Protein AF-A0A6A6JME8-F1 (afdb_monomer)

Radius of gyration: 17.49 Å; Cα contacts (8 Å, |Δi|>4): 17; chains: 1; bounding box: 36×31×38 Å

Sequence (56 aa):
SQRKAASSYGIPESTLRGRLRGQQPHATAHQNQQRLTPEQEAFLVDWILDEDSHTN

Organism: Westerdykella ornata (NCBI:txid318751)

Solvent-accessible surface area (backbone atoms only — not comparable to full-atom values): 3440 Å² total; per-residue (Å²): 107,70,62,57,52,17,63,76,70,76,42,60,50,69,58,56,53,38,45,76,71,68,51,67,56,66,73,69,70,44,44,91,74,49,96,54,54,74,67,57,50,51,51,51,51,54,51,51,57,54,52,56,62,74,75,109

Foldseek 3Di:
DLVVVCVVVVHDSVVSVCVVVVNDDPCVVCQVVDPDHPVRVVVVVVVVVVVVVVVD

Mean predicted aligned error: 6.99 Å

Nearest PDB structures (foldseek):
  1xsv-assembly1_B  TM=4.012E-01  e=6.500E+00  Staphylococcus aureus

InterPro domains:
  IPR007889 DNA binding HTH domain, Psq-type [PF05225] (1-23)
  IPR009057 Homedomain-like superfamily [SSF46689] (1-38)

Secondary structure (DSSP, 8-state):
-HHHHHHHTT--HHHHHHHHTTPPPHHHHTGGGSSS-HHHHHHHHHHHHHHHHH--

pLDDT: mean 90.23, std 7.06, range [54.44, 97.06]

Structure (mmCIF, N/CA/C/O backbone):
data_AF-A0A6A6JME8-F1
#
_entry.id   AF-A0A6A6JME8-F1
#
loop_
_atom_site.group_PDB
_atom_site.id
_atom_site.type_symbol
_atom_site.label_atom_id
_atom_site.label_alt_id
_atom_site.label_comp_id
_atom_site.label_asym_id
_atom_site.label_entity_id
_atom_site.label_seq_id
_atom_site.pdbx_PDB_ins_code
_atom_site.Cartn_x
_atom_site.Cartn_y
_atom_site.Cartn_z
_atom_site.occupancy
_atom_site.B_iso_or_equiv
_atom_site.auth_seq_id
_atom_site.auth_comp_id
_atom_site.auth_asym_id
_atom_site.auth_atom_id
_atom_site.pdbx_PDB_model_num
ATOM 1 N N . SER A 1 1 ? 17.223 -14.863 -13.912 1.00 86.00 1 SER A N 1
ATOM 2 C CA . SER A 1 1 ? 16.831 -13.707 -14.748 1.00 86.00 1 SER A CA 1
ATOM 3 C C . SER A 1 1 ? 15.582 -13.061 -14.164 1.00 86.00 1 SER A C 1
ATOM 5 O O . SER A 1 1 ? 14.841 -13.740 -13.459 1.00 86.00 1 SER A O 1
ATOM 7 N N . GLN A 1 2 ? 15.329 -11.783 -14.466 1.00 88.38 2 GLN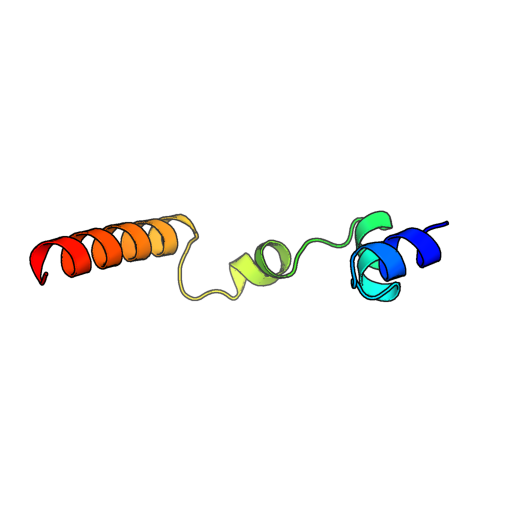 A N 1
ATOM 8 C CA . GLN A 1 2 ? 14.144 -11.042 -13.996 1.00 88.38 2 GLN A CA 1
ATOM 9 C C . GLN A 1 2 ? 12.827 -11.767 -14.345 1.00 88.38 2 GLN A C 1
ATOM 11 O O . GLN A 1 2 ? 11.951 -11.900 -13.501 1.00 88.38 2 GLN A O 1
ATOM 16 N N . ARG A 1 3 ? 12.743 -12.371 -15.540 1.00 91.06 3 ARG A N 1
ATOM 17 C CA . ARG A 1 3 ? 11.615 -13.217 -15.974 1.00 91.06 3 ARG A CA 1
ATOM 18 C C . ARG A 1 3 ? 11.378 -14.452 -1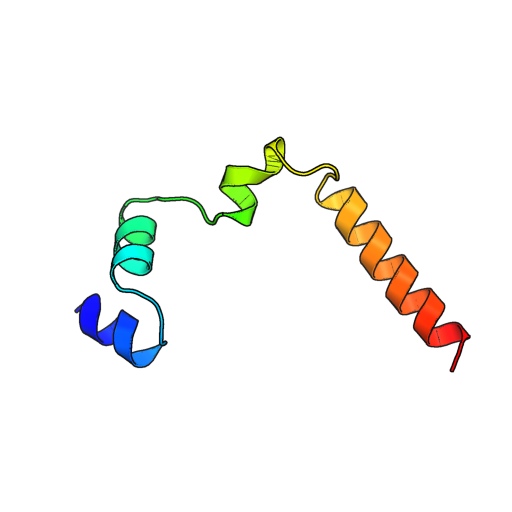5.096 1.00 91.06 3 ARG A C 1
ATOM 20 O O . ARG A 1 3 ? 10.236 -14.766 -14.788 1.00 91.06 3 ARG A O 1
ATOM 27 N N . LYS A 1 4 ? 12.445 -15.144 -14.677 1.00 93.56 4 LYS A N 1
ATOM 28 C CA . LYS A 1 4 ? 12.327 -16.321 -13.799 1.00 93.56 4 LYS A CA 1
ATOM 29 C C . LYS A 1 4 ? 11.794 -15.924 -12.421 1.00 93.56 4 LYS A C 1
AT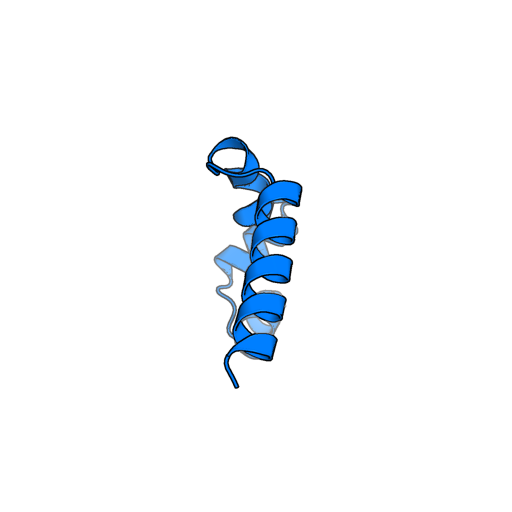OM 31 O O . LYS A 1 4 ? 10.892 -16.579 -11.925 1.00 93.56 4 LYS A O 1
ATOM 36 N N . ALA A 1 5 ? 12.296 -14.825 -11.855 1.00 91.69 5 ALA A N 1
ATOM 37 C CA . ALA A 1 5 ? 11.785 -14.288 -10.595 1.00 91.69 5 ALA A CA 1
ATOM 38 C C . ALA A 1 5 ? 10.306 -13.878 -10.712 1.00 91.69 5 ALA A C 1
ATOM 40 O O . ALA A 1 5 ? 9.491 -14.321 -9.913 1.00 91.69 5 ALA A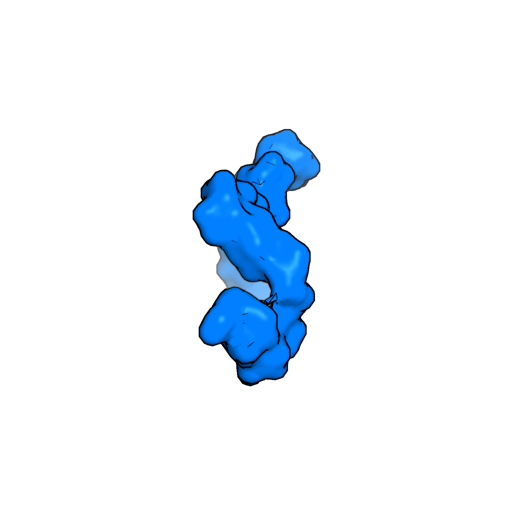 O 1
ATOM 41 N N . ALA A 1 6 ? 9.941 -13.121 -11.750 1.00 94.06 6 ALA A N 1
ATOM 42 C CA . ALA A 1 6 ? 8.553 -12.758 -12.046 1.00 94.06 6 ALA A CA 1
ATOM 43 C C . ALA A 1 6 ? 7.619 -13.986 -12.061 1.00 94.06 6 ALA A C 1
ATOM 45 O O . ALA A 1 6 ? 6.625 -14.014 -11.341 1.00 94.06 6 ALA A O 1
ATOM 46 N N . SER A 1 7 ? 7.994 -15.043 -12.788 1.00 94.44 7 SER A N 1
ATOM 47 C CA . SER A 1 7 ? 7.220 -16.289 -12.839 1.00 94.44 7 SER A CA 1
ATOM 48 C C . SER A 1 7 ? 7.144 -17.014 -11.493 1.00 94.44 7 SER A C 1
ATOM 50 O O . SER A 1 7 ? 6.080 -17.513 -11.149 1.00 94.44 7 SER A O 1
ATOM 52 N N . SER A 1 8 ? 8.245 -17.094 -10.739 1.00 96.00 8 SER A N 1
ATOM 53 C CA . SER A 1 8 ? 8.281 -17.802 -9.451 1.00 96.00 8 SER A CA 1
ATOM 54 C C . SER A 1 8 ? 7.425 -17.137 -8.374 1.00 96.00 8 SER A C 1
ATOM 56 O O . SER A 1 8 ? 6.933 -17.829 -7.492 1.00 96.00 8 SER A O 1
ATOM 58 N N . TYR A 1 9 ? 7.240 -15.818 -8.454 1.00 93.50 9 TYR A N 1
ATOM 59 C CA . TYR A 1 9 ? 6.455 -15.045 -7.487 1.00 93.50 9 TYR A CA 1
ATOM 60 C C . TYR A 1 9 ? 5.092 -14.589 -8.032 1.00 93.50 9 TYR A C 1
ATOM 62 O O . TYR A 1 9 ? 4.389 -13.848 -7.353 1.00 93.50 9 TYR A O 1
ATOM 70 N N . GLY A 1 10 ? 4.713 -14.995 -9.251 1.00 93.44 10 GLY A N 1
ATOM 71 C CA . GLY A 1 10 ? 3.443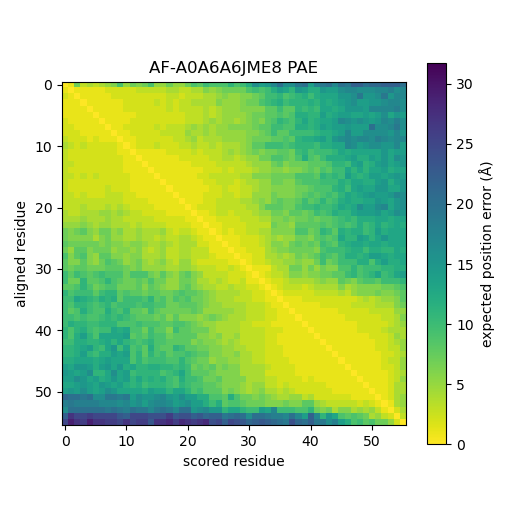 -14.597 -9.871 1.00 93.44 10 GLY A CA 1
ATOM 72 C C . GLY A 1 10 ? 3.322 -13.093 -10.152 1.00 93.44 10 GLY A C 1
ATOM 73 O O . GLY A 1 10 ? 2.218 -12.566 -10.245 1.00 93.44 10 GLY A O 1
ATOM 74 N N . ILE A 1 11 ? 4.446 -12.382 -10.273 1.00 91.75 11 ILE A N 1
ATOM 75 C CA . ILE A 1 11 ? 4.484 -10.932 -10.500 1.00 91.75 11 ILE A CA 1
ATOM 76 C C . ILE A 1 11 ? 4.699 -10.674 -11.997 1.00 91.75 11 ILE A C 1
ATOM 78 O O . ILE A 1 11 ? 5.596 -11.285 -12.579 1.00 91.75 11 ILE A O 1
ATOM 82 N N . PRO A 1 12 ? 3.971 -9.742 -12.641 1.00 93.62 12 PRO A N 1
ATOM 83 C CA . PRO A 1 12 ? 4.258 -9.362 -14.022 1.00 93.62 12 PRO A CA 1
ATOM 84 C C . PRO A 1 12 ? 5.709 -8.886 -14.208 1.00 93.62 12 PRO A C 1
ATOM 86 O O . PRO A 1 12 ? 6.235 -8.098 -13.418 1.00 93.62 12 PRO A O 1
ATOM 89 N N . GLU A 1 13 ? 6.369 -9.319 -15.287 1.00 94.38 13 GLU A N 1
ATOM 90 C CA . GLU A 1 13 ? 7.755 -8.910 -15.582 1.00 94.38 13 GLU A CA 1
ATOM 91 C C . GLU A 1 13 ? 7.884 -7.393 -15.736 1.00 94.38 13 GLU A C 1
ATOM 93 O O . GLU A 1 13 ? 8.857 -6.814 -15.257 1.00 94.38 13 GLU A O 1
ATOM 98 N N . SER A 1 14 ? 6.878 -6.744 -16.326 1.00 92.75 14 SER A N 1
ATOM 99 C CA . SER A 1 14 ? 6.814 -5.289 -16.470 1.00 92.75 14 SER A CA 1
ATOM 100 C C . SER A 1 14 ? 6.870 -4.576 -15.118 1.00 92.75 14 SER A C 1
ATOM 102 O O . SER A 1 14 ? 7.596 -3.592 -14.984 1.00 92.75 14 SER A O 1
ATOM 104 N N . THR A 1 15 ? 6.179 -5.105 -14.105 1.00 91.56 15 THR A N 1
ATOM 105 C CA . THR A 1 15 ? 6.206 -4.597 -12.729 1.00 91.56 15 THR A CA 1
ATOM 106 C C . THR A 1 15 ? 7.595 -4.745 -12.118 1.00 91.56 15 THR A C 1
ATOM 108 O O . THR A 1 15 ? 8.128 -3.786 -11.562 1.00 91.56 15 THR A O 1
ATOM 111 N N . LEU A 1 16 ? 8.218 -5.922 -12.248 1.00 91.94 16 LEU A N 1
ATOM 112 C CA . LEU A 1 16 ? 9.563 -6.162 -11.717 1.00 91.94 16 LEU A CA 1
ATOM 113 C C . LEU A 1 16 ? 10.603 -5.262 -12.401 1.00 91.94 16 LEU A C 1
ATOM 115 O O . LEU A 1 16 ? 11.456 -4.668 -11.744 1.00 91.94 16 LEU A O 1
ATOM 119 N N . ARG A 1 17 ? 10.498 -5.115 -13.723 1.00 93.31 17 ARG A N 1
ATOM 120 C CA . ARG A 1 17 ? 11.363 -4.252 -14.528 1.00 93.31 17 ARG A CA 1
ATOM 121 C C . ARG A 1 17 ? 11.195 -2.777 -14.169 1.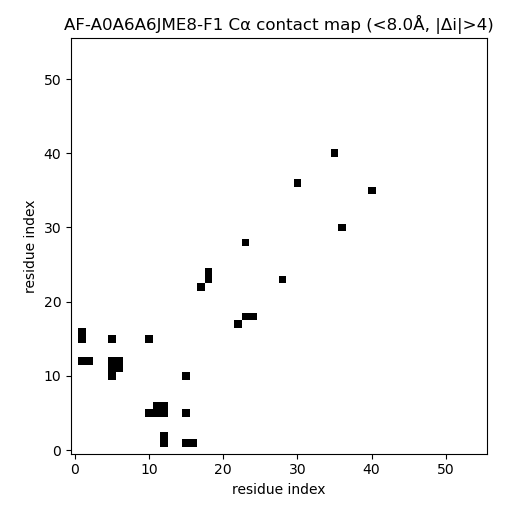00 93.31 17 ARG A C 1
ATOM 123 O O . ARG A 1 17 ? 12.193 -2.069 -14.087 1.00 93.31 17 ARG A O 1
ATOM 130 N N . GLY A 1 18 ? 9.963 -2.318 -13.949 1.00 93.31 18 GLY A N 1
ATOM 131 C CA . GLY A 1 18 ? 9.673 -0.960 -13.487 1.00 93.31 18 GLY A CA 1
ATOM 132 C C . GLY A 1 18 ? 10.317 -0.679 -12.132 1.00 93.31 18 GLY A C 1
ATOM 133 O O . GLY A 1 18 ? 11.058 0.292 -11.990 1.00 93.31 18 GLY A O 1
ATOM 134 N N . ARG A 1 19 ? 10.140 -1.590 -11.167 1.00 90.88 19 ARG A N 1
ATOM 135 C CA . ARG A 1 19 ? 10.757 -1.486 -9.833 1.00 90.88 19 ARG A CA 1
ATOM 136 C C . ARG A 1 19 ? 12.282 -1.429 -9.895 1.00 90.88 19 ARG A C 1
ATOM 138 O O . ARG A 1 19 ? 12.884 -0.585 -9.244 1.00 90.88 19 ARG A O 1
ATOM 145 N N . LEU A 1 20 ? 12.913 -2.263 -10.724 1.00 91.38 20 LEU A N 1
ATOM 146 C CA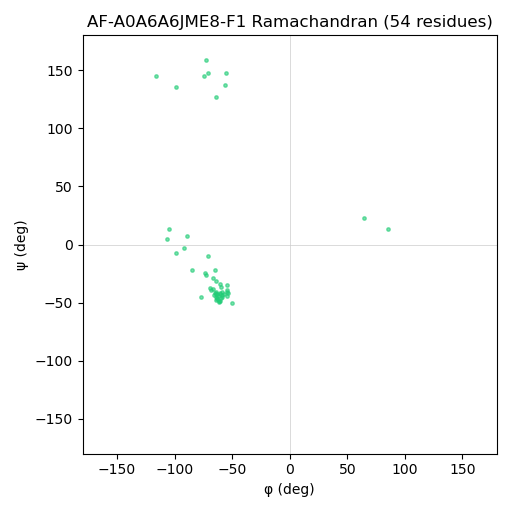 . LEU A 1 20 ? 14.371 -2.244 -10.913 1.00 91.38 20 LEU A CA 1
ATOM 147 C C . LEU A 1 20 ? 14.888 -0.946 -11.549 1.00 91.38 20 LEU A C 1
ATOM 149 O O . LEU A 1 20 ? 16.056 -0.613 -11.388 1.00 91.38 20 LEU A O 1
ATOM 153 N N . ARG A 1 21 ? 14.026 -0.207 -12.253 1.00 94.06 21 ARG A N 1
ATOM 154 C CA . ARG A 1 21 ? 14.315 1.130 -12.793 1.00 94.06 21 ARG A CA 1
ATOM 155 C C . ARG A 1 21 ? 13.968 2.259 -11.814 1.00 94.06 21 ARG A C 1
ATOM 157 O O . ARG A 1 21 ? 14.021 3.419 -12.203 1.00 94.06 21 ARG A O 1
ATOM 164 N N . GLY A 1 22 ? 13.607 1.933 -10.572 1.00 92.75 22 GLY A N 1
ATOM 165 C CA . GLY A 1 22 ? 13.278 2.905 -9.529 1.00 92.75 22 GLY A CA 1
ATOM 166 C C . GLY A 1 22 ? 11.825 3.386 -9.535 1.00 92.75 22 GLY A C 1
ATOM 167 O O . GLY A 1 22 ? 11.514 4.371 -8.868 1.00 92.75 22 GLY A O 1
ATOM 168 N N . GLN A 1 23 ? 10.924 2.721 -10.268 1.00 93.69 23 GLN A N 1
ATOM 169 C CA . GLN A 1 23 ? 9.502 3.058 -10.214 1.00 93.69 23 GLN A CA 1
ATOM 170 C C . GLN A 1 23 ? 8.954 2.799 -8.808 1.00 93.69 23 GLN A C 1
ATOM 172 O O . GLN A 1 23 ? 9.079 1.692 -8.274 1.00 93.69 23 GLN A O 1
ATOM 177 N N . GLN A 1 24 ? 8.323 3.822 -8.234 1.00 89.94 24 GLN A N 1
ATOM 178 C CA . GLN A 1 24 ? 7.721 3.735 -6.910 1.00 89.94 24 GLN A CA 1
ATOM 179 C C . GLN A 1 24 ? 6.460 2.857 -6.928 1.00 89.94 24 GLN A C 1
ATOM 181 O O . GLN A 1 24 ? 5.742 2.827 -7.935 1.00 89.94 24 GLN A O 1
ATOM 186 N N . PRO A 1 25 ? 6.160 2.144 -5.828 1.00 85.94 25 PRO A N 1
ATOM 187 C CA . PRO A 1 25 ? 4.879 1.472 -5.657 1.00 85.94 25 PRO A CA 1
ATOM 188 C C . PRO A 1 25 ? 3.715 2.454 -5.810 1.00 85.94 25 PRO A C 1
ATOM 190 O O . PRO A 1 25 ?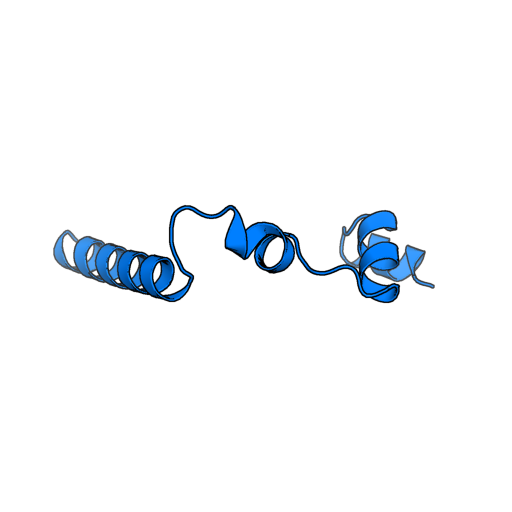 3.824 3.616 -5.424 1.00 85.94 25 PRO A O 1
ATOM 193 N N . HIS A 1 26 ? 2.583 1.970 -6.324 1.00 83.06 26 HIS A N 1
ATOM 194 C CA . HIS A 1 26 ? 1.391 2.796 -6.535 1.00 83.06 26 HIS A CA 1
ATOM 195 C C . HIS A 1 26 ? 0.953 3.528 -5.257 1.00 83.06 26 HIS A C 1
ATOM 197 O O . HIS A 1 26 ? 0.640 4.710 -5.319 1.00 83.06 26 HIS A O 1
ATOM 203 N N . ALA A 1 27 ? 0.998 2.853 -4.103 1.00 78.94 27 ALA A N 1
ATOM 204 C CA . ALA A 1 27 ? 0.659 3.440 -2.805 1.00 78.94 27 ALA A CA 1
ATOM 205 C C . ALA A 1 27 ? 1.463 4.719 -2.507 1.00 78.94 27 ALA A C 1
ATOM 207 O O . ALA A 1 27 ? 0.893 5.730 -2.116 1.00 78.94 27 ALA A O 1
ATOM 208 N N . THR A 1 28 ? 2.770 4.703 -2.775 1.00 82.94 28 THR A N 1
ATOM 209 C CA . THR A 1 28 ? 3.650 5.861 -2.577 1.00 82.94 28 THR A CA 1
ATOM 210 C C . THR A 1 28 ? 3.487 6.891 -3.695 1.00 82.94 28 THR A C 1
ATOM 212 O O . THR A 1 28 ? 3.357 8.081 -3.433 1.00 82.94 28 THR A O 1
ATOM 215 N N . ALA A 1 29 ? 3.456 6.450 -4.957 1.00 85.06 29 ALA A N 1
ATOM 216 C CA . ALA A 1 29 ? 3.367 7.346 -6.113 1.00 85.06 29 ALA A CA 1
ATOM 217 C C . ALA A 1 29 ? 2.052 8.146 -6.156 1.00 85.06 29 ALA A C 1
ATOM 219 O O . ALA A 1 29 ? 2.035 9.280 -6.630 1.00 85.06 29 ALA A O 1
ATOM 220 N N . HIS A 1 30 ? 0.963 7.567 -5.648 1.00 84.94 30 HIS A N 1
ATOM 221 C CA . HIS A 1 30 ? -0.366 8.177 -5.613 1.00 84.94 30 HIS A CA 1
ATOM 222 C C . HIS A 1 30 ? -0.765 8.662 -4.218 1.00 84.94 30 HIS A C 1
ATOM 224 O O . HIS A 1 30 ? -1.930 8.993 -4.019 1.00 84.94 30 HIS A O 1
ATOM 230 N N . GLN A 1 31 ? 0.166 8.746 -3.263 1.00 84.81 31 GLN A N 1
ATOM 231 C CA . GLN A 1 31 ? -0.130 9.208 -1.903 1.00 84.81 31 GLN A CA 1
ATOM 232 C C . GLN A 1 31 ? -0.808 10.588 -1.906 1.00 84.81 31 GLN A C 1
ATOM 234 O O . GLN A 1 31 ? -1.808 10.788 -1.230 1.00 84.81 31 GLN A O 1
ATOM 239 N N . ASN A 1 32 ? -0.350 11.506 -2.763 1.00 84.44 32 ASN A N 1
ATOM 240 C CA . ASN A 1 32 ? -0.931 12.850 -2.899 1.00 84.44 32 ASN A CA 1
ATOM 241 C C . ASN A 1 32 ? -2.322 12.876 -3.563 1.00 84.44 32 ASN A C 1
ATOM 243 O O . ASN A 1 32 ? -2.951 13.928 -3.619 1.00 84.44 32 ASN A O 1
ATOM 247 N N . GLN A 1 33 ? -2.781 11.753 -4.122 1.00 89.44 33 GLN A N 1
ATOM 248 C CA . GLN A 1 33 ? -4.122 11.601 -4.699 1.00 89.44 33 GLN A CA 1
ATOM 249 C C . GLN A 1 33 ? -5.085 10.907 -3.726 1.00 89.44 33 GLN A C 1
ATOM 251 O O . GLN A 1 33 ? -6.279 10.821 -4.013 1.00 89.44 33 GLN A O 1
ATOM 256 N N . GLN A 1 34 ? -4.584 10.400 -2.594 1.00 88.06 34 GLN A N 1
ATOM 257 C CA . GLN A 1 34 ? -5.422 9.807 -1.560 1.00 88.06 34 GLN A CA 1
ATOM 258 C C . GLN A 1 34 ? -6.156 10.898 -0.782 1.00 88.06 34 GLN A C 1
ATOM 260 O O . GLN A 1 34 ? -5.641 11.993 -0.561 1.00 88.06 34 GLN A O 1
ATOM 265 N N . ARG A 1 35 ? -7.389 10.594 -0.365 1.00 91.88 35 ARG A N 1
ATOM 266 C CA . ARG A 1 35 ? -8.213 11.512 0.440 1.00 91.88 35 ARG A CA 1
ATOM 267 C C . ARG A 1 35 ? -7.743 11.612 1.887 1.00 91.88 35 ARG A C 1
ATOM 269 O O . ARG A 1 35 ? -8.056 12.597 2.548 1.00 91.88 35 ARG A O 1
ATOM 276 N N . LEU A 1 36 ? -7.064 10.576 2.364 1.00 91.19 36 LEU A N 1
ATOM 277 C CA . LEU A 1 36 ? -6.572 10.449 3.724 1.00 91.19 36 LEU A CA 1
ATOM 278 C C . LEU A 1 36 ? -5.049 10.398 3.704 1.00 91.19 36 LEU A C 1
ATOM 280 O O . LEU A 1 36 ? -4.454 9.833 2.783 1.00 91.19 36 LEU A O 1
ATOM 284 N N . THR A 1 37 ? -4.427 10.982 4.724 1.00 89.19 37 THR A N 1
ATOM 285 C CA . THR A 1 37 ? -3.002 10.764 4.972 1.00 89.19 37 THR A CA 1
ATOM 286 C C . THR A 1 37 ? -2.780 9.351 5.524 1.00 89.19 37 THR A C 1
ATOM 288 O O . THR A 1 37 ? -3.711 8.765 6.086 1.00 89.19 37 THR A O 1
A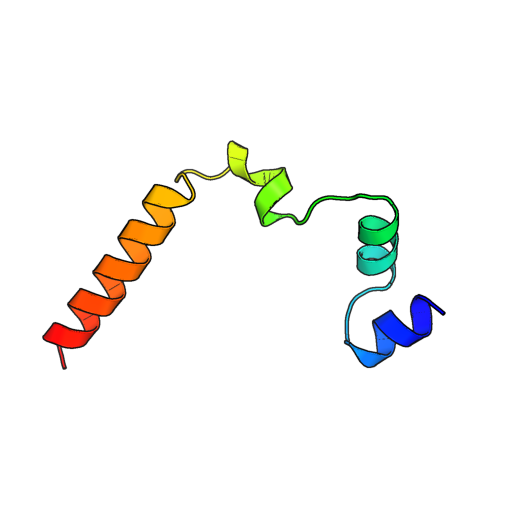TOM 291 N N . PRO A 1 38 ? -1.564 8.787 5.411 1.00 86.06 38 PRO A N 1
ATOM 292 C CA . PRO A 1 38 ? -1.261 7.476 5.989 1.00 86.06 38 PRO A CA 1
ATOM 293 C C . PRO A 1 38 ? -1.580 7.381 7.486 1.00 86.06 38 PRO A C 1
ATOM 295 O O . PRO A 1 38 ? -2.034 6.347 7.960 1.00 86.06 38 PRO A O 1
ATOM 298 N N . GLU A 1 39 ? -1.387 8.469 8.231 1.00 91.38 39 GLU A N 1
ATOM 299 C CA . GLU A 1 39 ? -1.683 8.537 9.664 1.00 91.38 39 GLU A CA 1
ATOM 300 C C . GLU A 1 39 ? -3.193 8.483 9.931 1.00 91.38 39 GLU A C 1
ATOM 302 O O . GLU A 1 39 ? -3.633 7.841 10.881 1.00 91.38 39 GLU A O 1
ATOM 307 N N . GLN A 1 40 ? -3.995 9.126 9.077 1.00 93.00 40 GLN A N 1
ATOM 308 C CA . GLN A 1 40 ? -5.455 9.063 9.161 1.00 93.00 40 GLN A CA 1
ATOM 309 C C . GLN A 1 40 ? -5.980 7.669 8.809 1.00 93.00 40 GLN A C 1
ATOM 311 O O . GLN A 1 40 ? -6.914 7.192 9.444 1.00 93.00 40 GLN A O 1
ATOM 316 N N . GLU A 1 41 ? -5.385 7.013 7.812 1.00 93.44 41 GLU A N 1
ATOM 317 C CA . GLU A 1 41 ? -5.727 5.636 7.456 1.00 93.44 41 GLU A CA 1
ATOM 318 C C . GLU A 1 41 ? -5.386 4.667 8.597 1.00 93.44 41 GLU A C 1
ATOM 320 O O . GLU A 1 41 ? -6.234 3.863 8.976 1.00 93.44 41 GLU A O 1
ATOM 325 N N . ALA A 1 42 ? -4.203 4.798 9.207 1.00 94.06 42 ALA A N 1
ATOM 326 C CA . ALA A 1 42 ? -3.801 3.990 10.359 1.00 94.06 42 ALA A CA 1
ATOM 327 C C . ALA A 1 42 ? -4.765 4.152 11.545 1.00 94.06 42 ALA A C 1
ATOM 329 O O . ALA A 1 42 ? -5.224 3.159 12.101 1.00 94.06 42 ALA A O 1
ATOM 330 N N . PHE A 1 43 ? -5.147 5.392 11.867 1.00 96.88 43 PHE A N 1
ATOM 331 C CA . PHE A 1 43 ? -6.132 5.662 12.916 1.00 96.88 43 PHE A CA 1
ATOM 332 C C . PHE A 1 43 ? -7.476 4.962 12.661 1.00 96.88 43 PHE A C 1
ATOM 334 O O . PHE A 1 43 ? -8.068 4.406 13.583 1.00 96.88 43 PHE A O 1
ATOM 341 N N . LEU A 1 44 ? -7.968 4.980 11.416 1.00 96.44 44 LEU A N 1
ATOM 342 C CA . LEU A 1 44 ? -9.226 4.313 11.073 1.00 96.44 44 LEU A CA 1
ATOM 343 C C . LEU A 1 44 ? -9.124 2.793 11.201 1.00 96.44 44 LEU A C 1
ATOM 345 O O . LEU A 1 44 ? -10.086 2.171 11.637 1.00 96.44 44 LEU A O 1
ATOM 349 N N . VAL A 1 45 ? -7.987 2.201 10.825 1.00 96.44 45 VAL A N 1
ATOM 350 C CA . VAL A 1 45 ? -7.754 0.758 10.980 1.00 96.44 45 VAL A CA 1
ATOM 351 C C . VAL A 1 45 ? -7.818 0.363 12.450 1.00 96.44 45 VAL A C 1
ATOM 353 O O . VAL A 1 45 ? -8.553 -0.563 12.784 1.00 96.44 45 VAL A O 1
ATOM 356 N N . ASP A 1 46 ? -7.107 1.086 13.317 1.00 97.06 46 ASP A N 1
ATOM 357 C CA . ASP A 1 46 ? -7.108 0.816 14.757 1.00 97.06 46 ASP A CA 1
ATOM 358 C C . ASP A 1 46 ? -8.524 0.941 15.336 1.00 97.06 46 ASP A C 1
ATOM 360 O O . ASP A 1 46 ? -8.991 0.040 16.028 1.00 97.06 46 ASP A O 1
ATOM 364 N N . TRP A 1 47 ? -9.253 2.004 14.975 1.00 97.00 47 TRP A N 1
ATOM 365 C CA . TRP A 1 47 ? -10.631 2.200 15.429 1.00 97.00 47 TRP A CA 1
ATOM 366 C C . TRP A 1 47 ? -11.577 1.071 14.987 1.00 97.00 47 TRP A C 1
ATOM 368 O O . TRP A 1 47 ? -12.384 0.614 15.791 1.00 97.00 47 TRP A O 1
ATOM 378 N N . ILE A 1 48 ? -11.476 0.600 13.738 1.00 97.00 48 ILE A N 1
ATOM 379 C CA . ILE A 1 48 ? -12.305 -0.510 13.231 1.00 97.00 48 ILE A CA 1
ATOM 380 C C . ILE A 1 48 ? -12.018 -1.797 14.007 1.00 97.00 48 ILE A C 1
ATOM 382 O O . ILE A 1 48 ? -12.950 -2.488 14.408 1.00 97.00 48 ILE A O 1
ATOM 386 N N . LEU A 1 49 ? -10.739 -2.116 14.226 1.00 96.62 49 LEU A N 1
ATOM 387 C CA . LEU A 1 49 ? -10.341 -3.322 14.955 1.00 96.62 49 LEU A CA 1
ATOM 388 C C . LEU A 1 49 ? -10.805 -3.282 16.415 1.00 96.62 49 LEU A C 1
ATOM 390 O O . LEU A 1 49 ? -11.277 -4.294 16.936 1.00 96.62 49 LEU A O 1
ATOM 394 N N . ASP A 1 50 ? -10.702 -2.118 17.057 1.00 95.94 50 ASP A N 1
ATOM 395 C CA . ASP A 1 50 ? -11.217 -1.912 18.406 1.00 95.94 50 ASP A CA 1
ATOM 396 C C . ASP A 1 50 ? -12.743 -2.078 18.435 1.00 95.94 50 ASP A C 1
ATOM 398 O O . ASP A 1 50 ? -13.260 -2.800 19.286 1.00 95.94 50 ASP A O 1
ATOM 402 N N . GLU A 1 51 ? -13.483 -1.471 17.508 1.00 95.50 51 GLU A N 1
ATOM 403 C CA . GLU A 1 51 ? -14.948 -1.573 17.446 1.00 95.50 51 GLU A CA 1
ATOM 404 C C . GLU A 1 51 ? -15.426 -3.020 17.211 1.00 95.50 51 GLU A C 1
ATOM 406 O O . GLU A 1 51 ? -16.315 -3.500 17.924 1.00 95.50 51 GLU A O 1
ATOM 411 N N . ASP A 1 52 ? -14.788 -3.747 16.286 1.00 94.00 52 ASP A N 1
ATOM 412 C CA . ASP A 1 52 ? -15.068 -5.163 16.001 1.00 94.00 52 ASP A CA 1
ATOM 413 C C . ASP A 1 52 ? -14.821 -6.051 17.234 1.00 94.00 52 ASP A C 1
ATOM 415 O O . ASP A 1 52 ? -15.529 -7.035 17.461 1.00 94.00 52 ASP A O 1
ATOM 419 N N . SER A 1 53 ? -13.830 -5.701 18.062 1.00 90.75 53 SER A N 1
ATOM 420 C CA . SER A 1 53 ? -13.529 -6.428 19.300 1.00 90.75 53 SER A CA 1
ATOM 421 C C . SER A 1 53 ? -14.560 -6.201 20.411 1.00 90.75 53 SER A C 1
ATOM 423 O O . SER A 1 53 ? -14.732 -7.069 21.261 1.00 90.75 53 SER A O 1
ATOM 425 N N . HIS A 1 54 ? -15.258 -5.060 20.405 1.00 77.81 54 HIS A N 1
ATOM 426 C CA . HIS A 1 54 ? -16.303 -4.741 21.383 1.00 77.81 54 HIS A CA 1
ATOM 427 C C . HIS A 1 54 ? -17.675 -5.317 21.008 1.00 77.81 54 HIS A C 1
ATOM 429 O O . HIS A 1 54 ? -18.538 -5.451 21.877 1.00 77.81 54 HIS A O 1
ATOM 435 N N . THR A 1 55 ? -17.905 -5.622 19.728 1.00 71.88 55 THR A N 1
ATOM 436 C CA . THR A 1 55 ? -19.198 -6.118 19.222 1.00 71.88 55 THR A CA 1
ATOM 437 C C . THR A 1 55 ? -19.328 -7.645 19.199 1.00 71.88 55 THR A C 1
ATOM 439 O O . THR A 1 55 ? -20.411 -8.145 18.886 1.00 71.88 55 THR A O 1
ATOM 442 N N . ASN A 1 56 ? -18.273 -8.381 19.562 1.00 54.44 56 ASN A N 1
ATOM 443 C CA . ASN A 1 56 ? -18.211 -9.849 19.592 1.00 54.44 56 ASN A CA 1
ATOM 444 C C . ASN A 1 56 ? -18.042 -10.382 21.023 1.00 54.44 56 ASN A C 1
ATOM 446 O O . ASN A 1 56 ? -18.617 -11.451 21.328 1.00 54.44 56 ASN A O 1
#